Protein AF-A0A7S2JNK8-F1 (afdb_monomer)

Secondary structure (DSSP, 8-state):
--EEEEEESS---TT-SS---TT-EEEEETTS---TTEEEEEETTT--EEEEE-SSSEEE-S-EEEESS-B---STTBPPB-TT-EEEES-SS-SSTTEEEEEETTEEEEEEGGGEEEGGG--------------------------

Organism: NCBI:txid156173

Nearest PDB structures (foldseek):
  2kro-assembly1_A  TM=8.954E-01  e=3.667E-03  Mus musculus
  2ydl-assembly1_A  TM=8.384E-01  e=6.616E-03  Homo sapiens
  2da9-assembly1_A  TM=7.963E-01  e=3.667E-03  Mus musculus
  2dlp-assembly1_A  TM=6.689E-01  e=2.519E-03  Homo sapiens
  1x43-assembly1_A  TM=8.019E-01  e=4.326E-02  Mus musculus

pLDDT: mean 78.98, std 17.14, range [37.12, 96.0]

Sequence (147 aa):
MSHVRARALADSDEDCDIEFFRGDVLIAHLEAEVPEGCLYVENQLTGEQGLVPMSGLLGIESTQSTMLSRFEGEGEGELSAEEGAVVTRLNTESEVEGWVLGALGDSIGYLPETYLTPVDEALPDKSPPVMRPRIVLSDFQSQSDTE

InterPro domains:
  IPR001452 SH3 domain [SM00326] (63-120)
  IPR036028 SH3-like domain superfamily [SSF50044] (66-130)

Mean predicted aligned error: 10.78 Å

Solvent-accessible surface area (backbone atoms only — not comparable to full-atom values): 8732 Å² total; per-residue (Å²): 136,61,66,33,50,26,30,27,67,37,59,55,54,92,80,32,67,42,88,50,46,57,69,39,50,31,41,32,42,73,82,58,94,64,63,90,38,46,41,42,31,30,33,73,87,81,68,49,65,28,46,36,54,41,83,63,39,54,44,67,71,55,60,51,26,28,25,73,45,65,43,80,46,86,55,92,60,36,35,65,45,51,55,69,38,71,29,38,38,60,45,93,74,46,95,50,88,66,36,28,43,30,34,51,81,50,45,66,18,39,36,57,44,79,34,49,40,53,64,93,66,83,72,88,88,75,84,67,80,88,76,75,83,80,78,77,78,70,84,77,80,86,80,80,80,89,134

Structure (mmCIF, N/CA/C/O backbone):
data_AF-A0A7S2JNK8-F1
#
_entry.id   AF-A0A7S2JNK8-F1
#
loop_
_atom_site.group_PDB
_atom_site.id
_atom_site.type_symbol
_atom_site.label_atom_id
_atom_site.label_alt_id
_atom_site.label_comp_id
_atom_site.label_asym_id
_atom_site.label_entity_id
_atom_site.label_seq_id
_atom_site.pdbx_PDB_ins_code
_atom_site.Cartn_x
_atom_site.Cartn_y
_atom_site.Cartn_z
_atom_site.occupancy
_atom_site.B_iso_or_equiv
_atom_site.auth_seq_id
_atom_site.auth_comp_id
_atom_site.auth_asym_id
_atom_site.auth_atom_id
_atom_site.pdbx_PDB_model_num
ATOM 1 N N . MET A 1 1 ? 1.275 15.509 4.728 1.00 58.28 1 MET A N 1
ATOM 2 C CA . MET A 1 1 ? 1.199 14.163 5.294 1.00 58.28 1 MET A CA 1
ATOM 3 C C . MET A 1 1 ? 0.628 13.238 4.240 1.00 58.28 1 MET A C 1
ATOM 5 O O . MET A 1 1 ? -0.518 13.445 3.832 1.00 58.28 1 MET A O 1
ATOM 9 N N . SER A 1 2 ? 1.452 12.331 3.729 1.00 76.31 2 SER A N 1
ATOM 10 C CA . SER A 1 2 ? 1.093 11.385 2.676 1.00 76.31 2 SER A CA 1
ATOM 11 C C . SER A 1 2 ? 0.335 10.214 3.291 1.00 76.31 2 SER A C 1
ATOM 13 O O . SER A 1 2 ? 0.833 9.533 4.188 1.00 76.31 2 SER A O 1
ATOM 15 N N . HIS A 1 3 ? -0.899 10.008 2.837 1.00 86.00 3 HIS A N 1
ATOM 16 C CA . HIS A 1 3 ? -1.756 8.936 3.325 1.00 86.00 3 HIS A CA 1
ATOM 17 C C . HIS A 1 3 ? -2.329 8.162 2.156 1.00 86.00 3 HIS A C 1
ATOM 19 O O . HIS A 1 3 ? -2.686 8.753 1.134 1.00 86.00 3 HIS A O 1
ATOM 25 N N . VAL A 1 4 ? -2.506 6.860 2.350 1.00 88.44 4 VAL A N 1
ATOM 26 C CA . VAL A 1 4 ? -3.235 6.019 1.408 1.00 88.44 4 VAL A CA 1
ATOM 27 C C . VAL A 1 4 ? -4.394 5.342 2.113 1.00 88.44 4 VAL A C 1
ATOM 29 O O . VAL A 1 4 ? -4.304 4.913 3.263 1.00 88.44 4 VAL A O 1
ATOM 32 N N . ARG A 1 5 ? -5.525 5.278 1.421 1.00 92.44 5 ARG A N 1
ATOM 33 C CA . ARG A 1 5 ? -6.698 4.583 1.928 1.00 92.44 5 ARG A CA 1
ATOM 34 C C . ARG A 1 5 ? -6.527 3.088 1.695 1.00 92.44 5 ARG A C 1
ATOM 36 O O . ARG A 1 5 ? -6.147 2.663 0.609 1.00 92.44 5 ARG A O 1
ATOM 43 N N . ALA A 1 6 ? -6.842 2.298 2.705 1.00 92.06 6 ALA A N 1
ATOM 44 C CA . ALA A 1 6 ? -6.830 0.851 2.659 1.00 92.06 6 ALA A CA 1
ATOM 45 C C . ALA A 1 6 ? -8.177 0.303 3.122 1.00 92.06 6 ALA A C 1
ATOM 47 O O . ALA A 1 6 ? -8.931 0.953 3.853 1.00 92.06 6 ALA A O 1
ATOM 48 N N . ARG A 1 7 ? -8.479 -0.916 2.692 1.00 94.19 7 ARG A N 1
ATOM 49 C CA . ARG A 1 7 ? -9.645 -1.665 3.137 1.00 94.19 7 ARG A CA 1
ATOM 50 C C . ARG A 1 7 ? -9.205 -2.956 3.798 1.00 94.19 7 ARG A C 1
ATOM 52 O O . ARG A 1 7 ? -8.434 -3.706 3.209 1.00 94.19 7 ARG A O 1
ATOM 59 N N . ALA A 1 8 ? -9.744 -3.240 4.974 1.00 93.75 8 ALA A N 1
ATOM 60 C CA . ALA A 1 8 ? -9.540 -4.514 5.639 1.00 93.75 8 ALA A CA 1
ATOM 61 C C . ALA A 1 8 ? -10.123 -5.652 4.781 1.00 93.75 8 ALA A C 1
ATOM 63 O O . ALA A 1 8 ? -11.318 -5.680 4.470 1.00 93.75 8 ALA A O 1
ATOM 64 N N . LEU A 1 9 ? -9.277 -6.583 4.349 1.00 92.50 9 LEU A N 1
ATOM 65 C CA . LEU A 1 9 ? -9.662 -7.775 3.588 1.00 92.50 9 LEU A CA 1
ATOM 66 C C . LEU A 1 9 ? -10.044 -8.941 4.505 1.00 92.50 9 LEU A C 1
ATOM 68 O O . LEU A 1 9 ? -10.794 -9.826 4.075 1.00 92.50 9 LEU A O 1
ATOM 72 N N . ALA A 1 10 ? -9.583 -8.892 5.753 1.00 92.88 10 ALA A N 1
ATOM 73 C CA . ALA A 1 10 ? -9.872 -9.803 6.850 1.00 92.88 10 ALA A CA 1
ATOM 74 C C . ALA A 1 10 ? -10.036 -9.013 8.163 1.00 92.88 10 ALA A C 1
ATOM 76 O O . ALA A 1 10 ? -9.845 -7.797 8.176 1.00 92.88 10 ALA A O 1
ATOM 77 N N . ASP A 1 11 ? -10.443 -9.703 9.223 1.00 94.25 11 ASP A N 1
ATOM 78 C CA . ASP A 1 11 ? -10.502 -9.143 10.576 1.00 94.25 11 ASP A CA 1
ATOM 79 C C . ASP A 1 11 ? -9.078 -9.047 11.158 1.00 94.25 11 ASP A C 1
ATOM 81 O O . ASP A 1 11 ? -8.198 -9.799 10.726 1.00 94.25 11 ASP A O 1
ATOM 85 N N . SER A 1 12 ? -8.855 -8.136 12.109 1.00 91.88 12 SER A N 1
ATOM 86 C CA . SER A 1 12 ? -7.595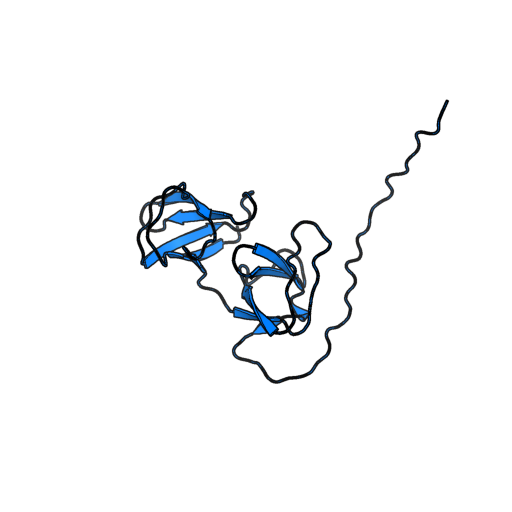 -8.034 12.853 1.00 91.88 12 SER A CA 1
ATOM 87 C C . SER A 1 12 ? -7.284 -9.328 13.607 1.00 91.88 12 SER A C 1
ATOM 89 O O . SER A 1 12 ? -8.182 -10.040 14.069 1.00 91.88 12 SER A O 1
ATOM 91 N N . ASP A 1 13 ? -5.996 -9.631 13.733 1.00 91.69 13 ASP A N 1
ATOM 92 C CA . ASP A 1 13 ? -5.477 -10.774 14.480 1.00 91.69 13 ASP A CA 1
ATOM 93 C C . ASP A 1 13 ? -4.517 -10.324 15.592 1.00 91.69 13 ASP A C 1
ATOM 95 O O . ASP A 1 13 ? -4.376 -9.136 15.882 1.00 91.69 13 ASP A O 1
ATOM 99 N N . GLU A 1 14 ? -3.887 -11.288 16.264 1.00 90.75 14 GLU A N 1
ATOM 100 C CA . GLU A 1 14 ? -2.984 -11.035 17.391 1.00 90.75 14 GLU A CA 1
ATOM 101 C C . GLU A 1 14 ? -1.691 -10.293 17.016 1.00 90.75 14 GLU A C 1
ATOM 103 O O . GLU A 1 14 ? -1.027 -9.771 17.912 1.00 90.75 14 GLU A O 1
ATOM 108 N N . ASP A 1 15 ? -1.356 -10.214 15.724 1.00 89.50 15 ASP A N 1
ATOM 109 C CA . ASP A 1 15 ? -0.194 -9.481 15.218 1.00 89.50 15 ASP A CA 1
ATOM 110 C C . ASP A 1 15 ? -0.527 -8.003 14.914 1.00 89.50 15 ASP A C 1
ATOM 112 O O . ASP A 1 15 ? 0.351 -7.229 14.522 1.00 89.50 15 ASP A O 1
ATOM 116 N N . CYS A 1 16 ? -1.789 -7.594 15.093 1.00 91.50 16 CYS A N 1
ATOM 117 C CA . CYS A 1 16 ? -2.264 -6.227 14.889 1.00 91.50 16 CYS A CA 1
ATOM 118 C C . CYS A 1 16 ? -2.344 -5.452 16.218 1.00 91.50 16 CYS A C 1
ATOM 120 O O . CYS A 1 16 ? -2.951 -5.909 17.184 1.00 91.50 16 CYS A O 1
ATOM 122 N N . ASP A 1 17 ? -1.842 -4.213 16.244 1.00 93.88 17 ASP A N 1
ATOM 123 C CA . ASP A 1 17 ? -1.983 -3.314 17.409 1.00 93.88 17 ASP A CA 1
ATOM 124 C C . ASP A 1 17 ? -3.358 -2.618 17.473 1.00 93.88 17 ASP A C 1
ATOM 126 O O . ASP A 1 17 ? -3.640 -1.846 18.392 1.00 93.88 17 ASP A O 1
ATOM 130 N N . ILE A 1 18 ? -4.202 -2.837 16.466 1.00 94.38 18 ILE A N 1
ATOM 131 C CA . ILE A 1 18 ? -5.483 -2.161 16.275 1.00 94.38 18 ILE A CA 1
ATOM 132 C C . ILE A 1 18 ? -6.564 -3.160 15.868 1.00 94.38 18 ILE A C 1
ATOM 134 O O . ILE A 1 18 ? -6.338 -4.034 15.033 1.00 94.38 18 ILE A O 1
ATOM 138 N N . GLU A 1 19 ? -7.762 -2.976 16.424 1.00 94.50 19 GLU A N 1
ATOM 139 C CA . GLU A 1 19 ? -8.949 -3.752 16.076 1.00 94.50 19 GLU A CA 1
ATOM 140 C C . GLU A 1 19 ? -9.637 -3.193 14.820 1.00 94.50 19 GLU A C 1
ATOM 142 O O . GLU A 1 19 ? -9.957 -2.001 14.715 1.00 94.50 19 GLU A O 1
ATOM 147 N N . PHE A 1 20 ? -9.906 -4.071 13.859 1.00 94.88 20 PHE A N 1
ATOM 148 C CA . PHE A 1 20 ? -10.703 -3.767 12.673 1.00 94.88 20 PHE A CA 1
ATOM 149 C C . PHE A 1 20 ? -11.380 -5.029 12.147 1.00 94.88 20 PHE A C 1
ATOM 151 O O . PHE A 1 20 ? -10.899 -6.146 12.319 1.00 94.88 20 PHE A O 1
ATOM 158 N N . PHE A 1 21 ? -12.498 -4.854 11.455 1.00 95.44 21 PHE A N 1
ATOM 159 C CA . PHE A 1 21 ? -13.220 -5.952 10.827 1.00 95.44 21 PHE A CA 1
ATOM 160 C C . PHE A 1 21 ? -13.095 -5.885 9.315 1.00 95.44 21 PHE A C 1
ATOM 162 O O . PHE A 1 21 ? -12.938 -4.821 8.713 1.00 95.44 21 PHE A O 1
ATOM 169 N N . ARG A 1 22 ? -13.236 -7.035 8.666 1.00 95.44 22 ARG A N 1
ATOM 170 C CA . ARG A 1 22 ? -13.274 -7.138 7.215 1.00 95.44 22 ARG A CA 1
ATOM 171 C C . ARG A 1 22 ? -14.272 -6.144 6.623 1.00 95.44 22 ARG A C 1
ATOM 173 O O . ARG A 1 22 ? -15.475 -6.200 6.873 1.00 95.44 22 ARG A O 1
ATOM 180 N N . GLY A 1 23 ? -13.771 -5.306 5.725 1.00 94.00 23 GLY A N 1
ATOM 181 C CA . GLY A 1 23 ? -14.523 -4.260 5.046 1.00 94.00 23 GLY A CA 1
ATOM 182 C C . GLY A 1 23 ? -14.358 -2.872 5.657 1.00 94.00 23 GLY A C 1
ATOM 183 O O . GLY A 1 23 ? -14.733 -1.909 4.977 1.00 94.00 23 GLY A O 1
ATOM 184 N N . ASP A 1 24 ? -13.770 -2.766 6.852 1.00 96.00 24 ASP A N 1
ATOM 185 C CA . ASP A 1 24 ? -13.419 -1.494 7.475 1.00 96.00 24 ASP A CA 1
ATOM 186 C C . ASP A 1 24 ? -12.425 -0.715 6.617 1.00 96.00 24 ASP A C 1
ATOM 188 O O . ASP A 1 24 ? -11.661 -1.261 5.814 1.00 96.00 24 ASP A O 1
ATOM 192 N N . VAL A 1 25 ? -12.480 0.603 6.773 1.00 95.44 25 VAL A N 1
ATOM 193 C CA . VAL A 1 25 ? -11.640 1.542 6.041 1.00 95.44 25 VAL A CA 1
ATOM 194 C C . VAL A 1 25 ? -10.542 2.013 6.973 1.00 95.44 25 VAL A C 1
ATOM 196 O O . VAL A 1 25 ? -10.826 2.619 8.006 1.00 95.44 25 VAL A O 1
ATOM 199 N N . LEU A 1 26 ? -9.300 1.779 6.570 1.00 95.31 26 LEU A N 1
ATOM 200 C CA . LEU A 1 26 ? -8.117 2.205 7.298 1.00 95.31 26 LEU A CA 1
ATOM 201 C C . LEU A 1 26 ? -7.380 3.282 6.499 1.00 95.31 26 LEU A C 1
ATOM 203 O O . LEU A 1 26 ? -7.377 3.270 5.265 1.00 95.31 26 LEU A O 1
ATOM 207 N N . ILE A 1 27 ? -6.763 4.228 7.192 1.00 94.06 27 ILE A N 1
ATOM 208 C CA . ILE A 1 27 ? -5.929 5.274 6.602 1.00 94.06 27 ILE A CA 1
ATOM 209 C C . ILE A 1 27 ? -4.484 4.962 6.968 1.00 94.06 27 ILE A C 1
ATOM 211 O O . ILE A 1 27 ? -4.110 5.085 8.126 1.00 94.06 27 ILE A O 1
ATOM 215 N N . ALA A 1 28 ? -3.681 4.529 5.999 1.00 90.88 28 ALA A N 1
ATOM 216 C CA . ALA A 1 28 ? -2.269 4.241 6.214 1.00 90.88 28 ALA A CA 1
ATOM 217 C C . ALA A 1 28 ? -1.436 5.523 6.101 1.00 90.88 28 ALA A C 1
ATOM 219 O O . ALA A 1 28 ? -1.556 6.267 5.123 1.00 90.88 28 ALA A O 1
ATOM 220 N N . HIS A 1 29 ? -0.587 5.765 7.097 1.00 90.06 29 HIS A N 1
ATOM 221 C CA . HIS A 1 29 ? 0.315 6.910 7.185 1.00 90.06 29 HIS A CA 1
ATOM 222 C C . HIS A 1 29 ? 1.691 6.504 6.648 1.00 90.06 29 HIS A C 1
ATOM 224 O O . HIS A 1 29 ? 2.423 5.769 7.305 1.00 90.06 29 HIS A O 1
ATOM 230 N N . LEU A 1 30 ? 2.047 6.966 5.446 1.00 83.19 30 LEU A N 1
ATOM 231 C CA . LEU A 1 30 ? 3.242 6.484 4.735 1.00 83.19 30 LEU A CA 1
ATOM 232 C C . LEU A 1 30 ? 4.558 7.084 5.249 1.00 83.19 30 LEU A C 1
ATOM 234 O O . LEU A 1 30 ? 5.623 6.550 4.969 1.00 83.19 30 LEU A O 1
ATOM 238 N N . GLU A 1 31 ? 4.485 8.181 6.001 1.00 80.81 31 GLU A N 1
ATOM 239 C CA . GLU A 1 31 ? 5.648 8.853 6.604 1.00 80.81 31 GLU A CA 1
ATOM 240 C C . GLU A 1 31 ? 5.962 8.338 8.021 1.00 80.81 31 GLU A C 1
ATOM 242 O O . GLU A 1 31 ? 6.861 8.856 8.681 1.00 80.81 31 GLU A O 1
ATOM 247 N N . ALA A 1 32 ? 5.198 7.368 8.533 1.00 83.31 32 ALA A N 1
ATOM 248 C CA . ALA A 1 32 ? 5.435 6.815 9.859 1.00 83.31 32 ALA A CA 1
ATOM 249 C C . ALA A 1 32 ? 6.667 5.895 9.853 1.00 83.31 32 ALA A C 1
ATOM 251 O O . ALA A 1 32 ? 6.793 5.015 9.004 1.00 83.31 32 ALA A O 1
ATOM 252 N N . GLU A 1 33 ? 7.554 6.063 10.835 1.00 80.94 33 GLU A N 1
ATOM 253 C CA . GLU A 1 33 ? 8.664 5.135 11.067 1.00 80.94 33 GLU A CA 1
ATOM 254 C C . GLU A 1 33 ? 8.113 3.825 11.643 1.00 80.94 33 GLU A C 1
ATOM 256 O O . GLU A 1 33 ? 7.683 3.767 12.798 1.00 80.94 33 GLU A O 1
ATOM 261 N N . VAL A 1 34 ? 8.103 2.775 10.824 1.00 85.06 34 VAL A N 1
ATOM 262 C CA . VAL A 1 34 ? 7.533 1.465 11.161 1.00 85.06 34 VAL A CA 1
ATOM 263 C C . VAL A 1 34 ? 8.518 0.334 10.858 1.00 85.06 34 VAL A C 1
ATOM 265 O O . VAL A 1 34 ? 9.414 0.510 10.030 1.00 85.06 34 VAL A O 1
ATOM 268 N N . PRO A 1 35 ? 8.377 -0.835 11.508 1.00 84.81 35 PRO A N 1
ATOM 269 C CA . PRO A 1 35 ? 9.120 -2.030 11.123 1.00 84.81 35 PRO A CA 1
ATOM 270 C C . PRO A 1 35 ? 8.867 -2.415 9.659 1.00 84.81 35 PRO A C 1
ATOM 272 O O . PRO A 1 35 ? 7.784 -2.173 9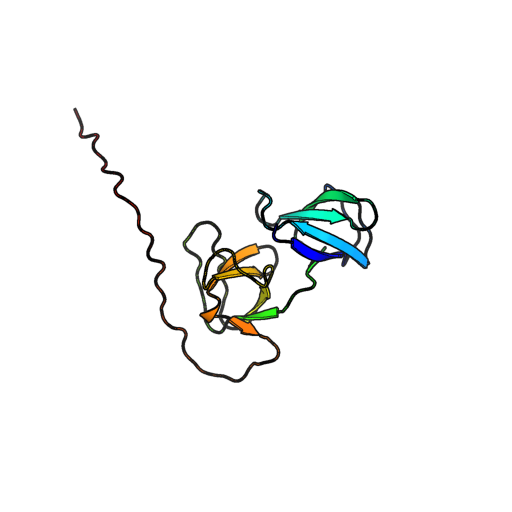.121 1.00 84.81 35 PRO A O 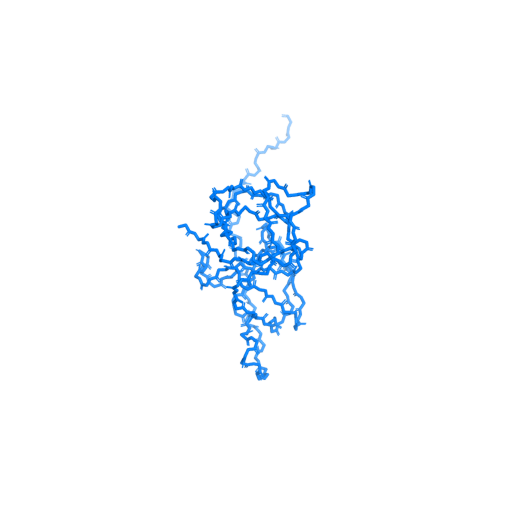1
ATOM 275 N N . GLU A 1 36 ? 9.851 -3.058 9.028 1.00 78.94 36 GLU A N 1
ATOM 276 C CA . GLU A 1 36 ? 9.694 -3.611 7.680 1.00 78.94 36 GLU A CA 1
ATOM 277 C C . GLU A 1 36 ? 8.501 -4.579 7.635 1.00 78.94 36 GLU A C 1
ATOM 279 O O . GLU A 1 36 ? 8.343 -5.428 8.512 1.00 78.94 36 GLU A O 1
ATOM 284 N N . GLY A 1 37 ? 7.650 -4.432 6.618 1.00 80.81 37 GLY A N 1
ATOM 285 C CA . GLY A 1 37 ? 6.451 -5.254 6.456 1.00 80.81 37 GLY A CA 1
ATOM 286 C C . GLY A 1 37 ? 5.223 -4.788 7.241 1.00 80.81 37 GLY A C 1
ATOM 287 O O . GLY A 1 37 ? 4.167 -5.412 7.131 1.00 80.81 37 GLY A O 1
ATOM 288 N N . CYS A 1 38 ? 5.317 -3.682 7.984 1.00 87.31 38 CYS A N 1
ATOM 289 C CA . CYS A 1 38 ? 4.193 -3.093 8.708 1.00 87.31 38 CYS A CA 1
ATOM 290 C C . CYS A 1 38 ? 3.724 -1.779 8.074 1.00 87.31 38 CYS A C 1
ATOM 292 O O . CYS A 1 38 ? 4.479 -1.068 7.414 1.00 87.31 38 CYS A O 1
ATOM 294 N N . LEU A 1 39 ? 2.466 -1.430 8.328 1.00 88.94 39 LEU A N 1
ATOM 295 C CA . LEU A 1 39 ? 1.898 -0.113 8.066 1.00 88.94 39 LEU A CA 1
ATOM 296 C C . LEU A 1 39 ? 1.348 0.464 9.366 1.00 88.94 39 LEU A C 1
ATOM 298 O O . LEU A 1 39 ? 0.683 -0.236 10.126 1.00 88.94 39 LEU A O 1
ATOM 302 N N . TYR A 1 40 ? 1.586 1.752 9.600 1.00 92.88 40 TYR A N 1
ATOM 303 C CA . TYR A 1 40 ? 0.871 2.485 10.638 1.00 92.88 40 TYR A CA 1
ATOM 304 C C . TYR A 1 40 ? -0.451 2.977 10.066 1.00 92.88 40 TYR A C 1
ATOM 306 O O . TYR A 1 40 ? -0.462 3.697 9.062 1.00 92.88 40 TYR A O 1
ATOM 314 N N . VAL A 1 41 ? -1.563 2.577 10.676 1.00 94.12 41 VAL A N 1
ATOM 315 C CA . VAL A 1 41 ? -2.901 2.869 10.161 1.00 94.12 41 VAL A CA 1
ATOM 316 C C . VAL A 1 41 ? -3.806 3.468 11.226 1.00 94.12 41 VAL A C 1
ATOM 318 O O . VAL A 1 41 ? -3.667 3.173 12.410 1.00 94.12 41 VAL A O 1
ATOM 321 N N . GLU A 1 42 ? -4.772 4.265 10.780 1.00 95.38 42 GLU A N 1
ATOM 322 C CA . GLU A 1 42 ? -5.896 4.747 11.577 1.00 95.38 42 GLU A CA 1
ATOM 323 C C . GLU A 1 42 ? -7.200 4.108 11.088 1.00 95.38 42 GLU A C 1
ATOM 325 O O . GLU A 1 42 ? -7.520 4.170 9.896 1.00 95.38 42 GLU A O 1
ATOM 330 N N . ASN A 1 43 ? -7.987 3.521 11.988 1.00 95.44 43 ASN A N 1
ATOM 331 C CA . ASN A 1 43 ? -9.326 3.051 11.653 1.00 95.44 43 ASN A CA 1
ATOM 332 C C . ASN A 1 43 ? -10.265 4.253 11.506 1.00 95.44 43 ASN A C 1
ATOM 334 O O . ASN A 1 43 ? -10.549 4.957 12.469 1.00 95.44 43 ASN A O 1
ATOM 338 N N . GLN A 1 44 ? -10.799 4.472 10.302 1.00 94.69 44 GLN A N 1
ATOM 339 C CA . GLN A 1 44 ? -11.650 5.629 10.012 1.00 94.69 44 GLN A CA 1
ATOM 340 C C . GLN A 1 44 ? -12.949 5.649 10.840 1.00 94.69 44 GLN A C 1
ATOM 342 O O . GLN A 1 44 ? -13.537 6.714 11.032 1.00 94.69 44 GLN A O 1
ATOM 347 N N . LEU A 1 45 ? -13.429 4.487 11.294 1.00 93.06 45 LEU A N 1
ATOM 348 C CA . LEU A 1 45 ? -14.657 4.376 12.076 1.00 93.06 45 LEU A CA 1
ATOM 349 C C . LEU A 1 45 ? -14.422 4.667 13.563 1.00 93.06 45 LEU A C 1
ATOM 351 O O . LEU A 1 45 ? -15.217 5.388 14.167 1.00 93.06 45 LEU A O 1
ATOM 355 N N . THR A 1 46 ? -13.374 4.086 14.152 1.00 94.25 46 THR A N 1
ATOM 356 C CA . THR A 1 46 ? -13.106 4.185 15.599 1.00 94.25 46 THR A CA 1
ATOM 357 C C . THR A 1 46 ? -12.146 5.321 15.954 1.00 94.25 46 THR A C 1
ATOM 359 O O . THR A 1 46 ? -12.200 5.835 17.070 1.00 94.25 46 THR A O 1
ATOM 362 N N . GLY A 1 47 ? -11.307 5.747 15.007 1.00 93.94 47 GLY A N 1
ATOM 363 C CA . GLY A 1 47 ? -10.204 6.687 15.212 1.00 93.94 47 GLY A CA 1
ATOM 364 C C . GLY A 1 47 ? -9.001 6.074 15.933 1.00 93.94 47 GLY A C 1
ATOM 365 O O . GLY A 1 47 ? -8.091 6.802 16.325 1.00 93.94 47 GLY A O 1
ATOM 366 N N . GLU A 1 48 ? -9.000 4.760 16.165 1.00 94.50 48 GLU A N 1
ATOM 367 C CA . GLU A 1 48 ? -7.865 4.064 16.772 1.00 94.50 48 GLU A CA 1
ATOM 368 C C . GLU A 1 48 ? -6.700 3.990 15.788 1.00 94.50 48 GLU A C 1
ATOM 370 O O . GLU A 1 48 ? -6.908 3.966 14.576 1.00 94.50 48 GLU A O 1
ATOM 375 N N . GLN A 1 49 ? -5.475 3.967 16.312 1.00 95.25 49 GLN A N 1
ATOM 376 C CA . GLN A 1 49 ? -4.252 3.952 15.517 1.00 95.25 49 GLN A CA 1
ATOM 377 C C . GLN A 1 49 ? -3.325 2.837 15.997 1.00 95.25 49 GLN A C 1
ATOM 379 O O . GLN A 1 49 ? -3.173 2.646 17.204 1.00 95.25 49 GLN A O 1
ATOM 384 N N . GLY A 1 50 ? -2.679 2.139 15.066 1.00 94.31 50 GLY A N 1
ATOM 385 C CA . GLY A 1 50 ? -1.778 1.036 15.392 1.00 94.31 50 GLY A CA 1
ATOM 386 C C . GLY A 1 50 ? -1.008 0.510 14.187 1.00 94.31 50 GLY A C 1
ATOM 387 O O . GLY A 1 50 ? -1.240 0.921 13.048 1.00 94.31 50 GLY A O 1
ATOM 388 N N . LEU A 1 51 ? -0.064 -0.391 14.453 1.00 93.31 51 LEU A N 1
ATOM 389 C CA . LEU A 1 51 ? 0.642 -1.139 13.424 1.00 93.31 51 LEU A CA 1
ATOM 390 C C . LEU A 1 51 ? -0.205 -2.316 12.944 1.00 93.31 51 LEU A C 1
ATOM 392 O O . LEU A 1 51 ? -0.827 -3.025 13.736 1.00 93.31 51 LEU A O 1
ATOM 396 N N . VAL A 1 52 ? -0.194 -2.523 11.632 1.00 92.81 52 VAL A N 1
ATOM 397 C CA . VAL A 1 52 ? -0.820 -3.669 10.975 1.00 92.81 52 VAL A CA 1
ATOM 398 C C . VAL A 1 52 ? 0.182 -4.278 9.998 1.00 92.81 52 VAL A C 1
ATOM 400 O O . VAL A 1 52 ? 0.737 -3.543 9.172 1.00 92.81 52 VAL A O 1
ATOM 403 N N . PRO A 1 53 ? 0.433 -5.596 10.057 1.00 89.25 53 PRO A N 1
ATOM 404 C CA . PRO A 1 53 ? 1.282 -6.264 9.083 1.00 89.25 53 PRO A CA 1
ATOM 405 C C . PRO A 1 53 ? 0.620 -6.272 7.699 1.00 89.25 53 PRO A C 1
ATOM 407 O O . PRO A 1 53 ? -0.595 -6.411 7.552 1.00 89.25 53 PRO A O 1
ATOM 410 N N . MET A 1 54 ? 1.428 -6.169 6.648 1.00 79.62 54 MET A N 1
ATOM 411 C CA . MET A 1 54 ? 0.961 -6.187 5.256 1.00 79.62 54 MET A CA 1
ATOM 412 C C . MET A 1 54 ? 0.579 -7.571 4.719 1.00 79.62 54 MET A C 1
ATOM 414 O O . MET A 1 54 ? 0.359 -7.692 3.517 1.00 79.62 54 MET A O 1
ATOM 418 N N . SER A 1 55 ? 0.424 -8.569 5.593 1.00 77.69 55 SER A N 1
ATOM 419 C CA . SER A 1 55 ? 0.249 -10.013 5.341 1.00 77.69 55 SER A CA 1
ATOM 420 C C . SER A 1 55 ? -1.017 -10.424 4.559 1.00 77.69 55 SER A C 1
ATOM 422 O O . SER A 1 55 ? -1.545 -11.526 4.709 1.00 77.69 55 SER A O 1
ATOM 424 N N . GLY A 1 56 ? -1.551 -9.547 3.711 1.00 77.56 56 GLY A N 1
ATOM 425 C CA . GLY A 1 56 ? -2.800 -9.707 2.977 1.00 77.56 56 GLY A CA 1
ATOM 426 C C . GLY A 1 56 ? -4.029 -9.240 3.755 1.00 77.56 56 GLY A C 1
ATOM 427 O O . GLY A 1 56 ? -5.140 -9.329 3.232 1.00 77.56 56 GLY A O 1
ATOM 428 N N . LEU A 1 57 ? -3.854 -8.712 4.972 1.00 83.75 57 LEU A N 1
ATOM 429 C CA . LEU A 1 57 ? -4.946 -8.147 5.771 1.00 83.75 57 LEU A CA 1
ATOM 430 C C . LEU A 1 57 ? -5.509 -6.867 5.150 1.00 83.75 57 LEU A C 1
ATOM 432 O O . LEU A 1 57 ? -6.691 -6.572 5.320 1.00 83.75 57 LEU A O 1
ATOM 436 N N . LEU A 1 58 ? -4.688 -6.124 4.404 1.00 87.50 58 LEU A N 1
ATOM 437 C CA . LEU A 1 58 ? -5.035 -4.818 3.857 1.00 87.50 58 LEU A CA 1
ATOM 438 C C . LEU A 1 58 ? -5.048 -4.824 2.329 1.00 87.50 58 LEU A C 1
ATOM 440 O O . LEU A 1 58 ? -4.089 -5.206 1.667 1.00 87.50 58 LEU A O 1
ATOM 444 N N . GLY A 1 59 ? -6.145 -4.334 1.763 1.00 87.75 59 GLY A N 1
ATOM 445 C CA . GLY A 1 59 ? -6.290 -4.023 0.352 1.00 87.75 59 GLY A CA 1
ATOM 446 C C . GLY A 1 59 ? -6.100 -2.532 0.165 1.00 87.75 59 GLY A C 1
ATOM 447 O O . GLY A 1 59 ? -7.033 -1.761 0.394 1.00 87.75 59 GLY A O 1
ATOM 448 N N . ILE A 1 60 ? -4.895 -2.121 -0.222 1.00 88.06 60 ILE A N 1
ATOM 449 C CA . ILE A 1 60 ? -4.600 -0.713 -0.488 1.00 88.06 60 ILE A CA 1
ATOM 450 C C . ILE A 1 60 ? -5.427 -0.254 -1.696 1.00 88.06 60 ILE A C 1
ATOM 452 O O . ILE A 1 60 ? -5.325 -0.817 -2.786 1.00 88.06 60 ILE A O 1
ATOM 456 N N . GLU A 1 61 ? -6.263 0.767 -1.505 1.00 86.50 61 GLU A N 1
ATOM 457 C CA . GLU A 1 61 ? -7.116 1.337 -2.549 1.00 86.50 61 GLU A CA 1
ATOM 458 C C . GLU A 1 61 ? -6.285 2.308 -3.406 1.00 86.50 61 GLU A C 1
ATOM 460 O O . GLU A 1 61 ? -6.450 3.525 -3.335 1.00 86.50 61 GLU A O 1
ATOM 465 N N . SER A 1 62 ? -5.363 1.762 -4.204 1.00 84.50 62 SER A N 1
ATOM 466 C CA . SER A 1 62 ? -4.500 2.534 -5.102 1.00 84.50 62 SER A CA 1
ATOM 467 C C . SER A 1 62 ? -4.289 1.853 -6.456 1.00 84.50 62 SER A C 1
ATOM 469 O O . SER A 1 62 ? -4.719 0.722 -6.691 1.00 84.50 62 SER A O 1
ATOM 471 N N . THR A 1 63 ? -3.645 2.565 -7.377 1.00 85.69 63 THR A N 1
ATOM 472 C CA . THR A 1 63 ? -3.384 2.102 -8.737 1.00 85.69 63 THR A CA 1
ATOM 473 C C . THR A 1 63 ? -2.299 1.029 -8.745 1.00 85.69 63 THR A C 1
ATOM 475 O O . THR A 1 63 ? -1.259 1.157 -8.092 1.00 85.69 63 THR A O 1
ATOM 478 N N . GLN A 1 64 ? -2.523 -0.016 -9.537 1.00 88.31 64 GLN A N 1
ATOM 479 C CA . GLN A 1 64 ? -1.522 -1.041 -9.800 1.00 88.31 64 GLN A CA 1
ATOM 480 C C . GLN A 1 64 ? -0.687 -0.681 -11.027 1.00 88.31 64 GLN A C 1
ATOM 482 O O . GLN A 1 64 ? -1.188 -0.153 -12.026 1.00 88.31 64 GLN A O 1
ATOM 487 N N . SER A 1 65 ? 0.595 -1.017 -10.963 1.00 89.06 65 SER A N 1
ATOM 488 C CA . SER A 1 65 ? 1.524 -0.862 -12.073 1.00 89.06 65 SER A CA 1
ATOM 489 C C . SER A 1 65 ? 2.308 -2.145 -12.291 1.00 89.06 65 SER A C 1
ATOM 491 O O . SER A 1 65 ? 2.581 -2.884 -11.352 1.00 89.06 65 SER A O 1
ATOM 493 N N . THR A 1 66 ? 2.656 -2.418 -13.542 1.00 90.50 66 THR A N 1
ATOM 494 C CA . THR A 1 66 ? 3.517 -3.540 -13.913 1.00 90.50 66 THR A CA 1
ATOM 495 C C . THR A 1 66 ? 4.940 -3.042 -14.112 1.00 90.50 66 THR A C 1
ATOM 497 O O . THR A 1 66 ? 5.150 -1.999 -14.737 1.00 90.50 66 THR A O 1
ATOM 500 N N . MET A 1 67 ? 5.914 -3.797 -13.613 1.00 89.25 67 MET A N 1
ATOM 501 C CA . MET A 1 67 ? 7.329 -3.570 -13.877 1.00 89.25 67 MET A CA 1
ATOM 502 C C . MET A 1 67 ? 7.640 -3.840 -15.351 1.00 89.25 67 MET A C 1
ATOM 504 O O . MET A 1 67 ? 7.482 -4.956 -15.841 1.00 89.25 67 MET A O 1
ATOM 508 N N . LEU A 1 68 ? 8.124 -2.824 -16.055 1.00 88.50 68 LEU A N 1
ATOM 509 C CA . LEU A 1 68 ? 8.598 -2.903 -17.437 1.00 88.50 68 LEU A CA 1
ATOM 510 C C . LEU A 1 68 ? 9.943 -3.626 -17.555 1.00 88.50 68 LEU A C 1
ATOM 512 O O . LEU A 1 68 ? 10.310 -4.080 -18.634 1.00 88.50 68 LEU A O 1
ATOM 516 N N . SER A 1 69 ? 10.718 -3.682 -16.473 1.00 84.25 69 S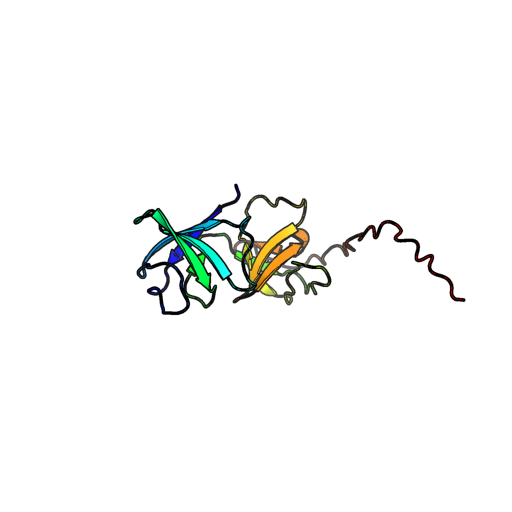ER A N 1
ATOM 517 C CA . SER A 1 69 ? 12.026 -4.335 -16.420 1.00 84.25 69 SER A CA 1
ATOM 518 C C . SER A 1 69 ? 12.417 -4.631 -14.983 1.00 84.25 69 SER A C 1
ATOM 520 O O . SER A 1 69 ? 11.956 -3.959 -14.063 1.00 84.25 69 SER A O 1
ATOM 522 N N . ARG A 1 70 ? 13.304 -5.610 -14.808 1.00 88.62 70 ARG A N 1
ATOM 523 C CA . ARG A 1 70 ? 13.864 -5.973 -13.507 1.00 88.62 70 ARG A CA 1
ATOM 524 C C . ARG A 1 70 ? 14.600 -4.792 -12.874 1.00 88.62 70 ARG A C 1
ATOM 526 O O . ARG A 1 70 ? 15.405 -4.132 -13.535 1.00 88.62 70 ARG A O 1
ATOM 533 N N . PHE A 1 71 ? 14.348 -4.575 -11.591 1.00 87.81 71 PHE A N 1
ATOM 534 C CA . PHE A 1 71 ? 15.046 -3.613 -10.754 1.00 87.81 71 PHE A CA 1
ATOM 535 C C . PHE A 1 71 ? 15.500 -4.318 -9.472 1.00 87.81 71 PHE A C 1
ATOM 537 O O . PHE A 1 71 ? 14.696 -4.937 -8.778 1.00 87.81 71 PHE A O 1
ATOM 544 N N . GLU A 1 72 ? 16.798 -4.259 -9.189 1.00 87.94 72 GLU A N 1
ATOM 545 C CA . GLU A 1 72 ? 17.383 -4.737 -7.937 1.00 87.94 72 GLU A CA 1
ATOM 546 C C . GLU A 1 72 ? 17.661 -3.504 -7.076 1.00 87.94 72 GLU A C 1
ATOM 548 O O . GLU A 1 72 ? 18.467 -2.660 -7.463 1.00 87.94 72 GLU A O 1
ATOM 553 N N . GLY A 1 73 ? 16.953 -3.385 -5.954 1.00 82.00 73 GLY A N 1
ATOM 554 C CA . GLY A 1 73 ? 17.196 -2.339 -4.968 1.00 82.00 73 GLY A CA 1
ATOM 555 C C . GLY A 1 73 ? 18.505 -2.617 -4.236 1.00 82.00 73 GLY A C 1
ATOM 556 O O . GLY A 1 73 ? 18.685 -3.694 -3.668 1.00 82.00 73 GLY A O 1
ATOM 557 N N . GLU A 1 74 ? 19.422 -1.659 -4.270 1.00 76.69 74 GLU A N 1
ATOM 558 C CA . GLU A 1 74 ? 20.735 -1.736 -3.617 1.00 76.69 74 GLU A CA 1
ATOM 559 C C . GLU A 1 74 ? 20.842 -0.734 -2.454 1.00 76.69 74 GLU A C 1
ATOM 561 O O . GLU A 1 74 ? 21.710 -0.868 -1.588 1.00 76.69 74 GLU A O 1
ATOM 566 N N . GLY A 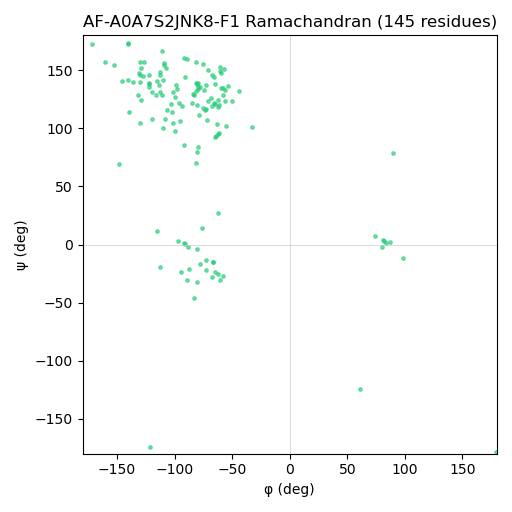1 75 ? 19.971 0.278 -2.444 1.00 71.69 75 GLY A N 1
ATOM 567 C CA . GLY A 1 75 ? 19.881 1.318 -1.426 1.00 71.69 75 GLY A CA 1
ATOM 568 C C . GLY A 1 75 ? 18.908 1.000 -0.290 1.00 71.69 75 GLY A C 1
ATOM 569 O O . GLY A 1 75 ? 17.997 0.182 -0.407 1.00 71.69 75 GLY A O 1
ATOM 570 N N . GLU A 1 76 ? 19.090 1.697 0.831 1.00 70.00 76 GLU A N 1
ATOM 571 C CA . GLU A 1 76 ? 18.172 1.628 1.968 1.00 70.00 76 GLU A CA 1
ATOM 572 C C . GLU A 1 76 ? 16.779 2.132 1.558 1.00 70.00 76 GLU A C 1
ATOM 574 O O . GLU A 1 76 ? 16.632 3.242 1.045 1.00 70.00 76 GLU A O 1
ATOM 579 N N . GLY A 1 77 ? 15.760 1.291 1.757 1.00 76.75 77 GLY A N 1
ATOM 580 C CA . GLY A 1 77 ? 14.378 1.588 1.379 1.00 76.75 77 GLY A CA 1
ATOM 581 C C . GLY A 1 77 ? 14.045 1.364 -0.100 1.00 76.75 77 GLY A C 1
ATOM 582 O O . GLY A 1 77 ? 12.922 1.662 -0.499 1.00 76.75 77 GLY A O 1
ATOM 583 N N . GLU A 1 78 ? 14.963 0.848 -0.923 1.00 84.12 78 GLU A N 1
ATOM 584 C CA . GLU A 1 78 ? 14.671 0.456 -2.308 1.00 84.12 78 GLU A CA 1
ATOM 585 C C . GLU A 1 78 ? 14.019 -0.933 -2.366 1.00 84.12 78 GLU A C 1
ATOM 587 O O . GLU A 1 78 ? 14.429 -1.864 -1.673 1.00 84.12 78 GLU A O 1
ATOM 592 N N . LEU A 1 79 ? 13.010 -1.093 -3.226 1.00 85.38 79 LEU A N 1
ATOM 593 C CA . LEU A 1 79 ? 12.301 -2.361 -3.393 1.00 85.38 79 LEU A CA 1
ATOM 594 C C . LEU A 1 79 ? 12.821 -3.104 -4.620 1.00 85.38 79 LEU A C 1
ATOM 596 O O . LEU A 1 79 ? 12.806 -2.568 -5.721 1.00 85.38 79 LEU A O 1
ATOM 600 N N . SER A 1 80 ? 13.224 -4.362 -4.457 1.00 87.69 80 SER A N 1
ATOM 601 C CA . SER A 1 80 ? 13.574 -5.214 -5.598 1.00 87.69 80 SER A CA 1
ATOM 602 C C . SER A 1 80 ? 12.322 -5.815 -6.235 1.00 87.69 80 SER A C 1
ATOM 604 O O . SER A 1 80 ? 11.474 -6.372 -5.538 1.00 87.69 80 SER A O 1
ATOM 606 N N . ALA A 1 81 ? 12.217 -5.744 -7.562 1.00 88.75 81 ALA A N 1
ATOM 607 C CA . ALA A 1 81 ? 11.091 -6.293 -8.308 1.00 88.75 81 ALA A CA 1
ATOM 608 C C . ALA A 1 81 ? 11.517 -6.835 -9.680 1.00 88.75 81 ALA A C 1
ATOM 610 O O . ALA A 1 81 ? 12.344 -6.257 -10.389 1.00 88.75 81 ALA A O 1
ATOM 611 N N . GLU A 1 82 ? 10.924 -7.961 -10.068 1.00 90.19 82 GLU A N 1
ATOM 612 C CA . GLU A 1 82 ? 11.184 -8.613 -11.352 1.00 90.19 82 GLU A CA 1
ATOM 613 C C . GLU A 1 82 ? 10.381 -7.971 -12.492 1.00 90.19 82 GLU A C 1
ATOM 615 O O . GLU A 1 82 ? 9.331 -7.364 -12.278 1.00 90.19 82 GLU A O 1
ATOM 620 N N . GLU A 1 83 ? 10.856 -8.131 -13.728 1.00 90.31 83 GLU A N 1
ATOM 621 C CA . GLU A 1 83 ? 10.093 -7.733 -14.915 1.00 90.31 83 GLU A CA 1
ATOM 622 C C . GLU A 1 83 ? 8.735 -8.452 -14.951 1.00 90.31 83 GLU A C 1
ATOM 624 O O . GLU A 1 83 ? 8.642 -9.657 -14.714 1.00 90.31 83 GLU A O 1
ATOM 629 N N . GLY A 1 84 ? 7.670 -7.707 -15.242 1.00 87.75 84 GLY A N 1
ATOM 630 C CA . GLY A 1 84 ? 6.300 -8.212 -15.240 1.00 87.75 84 GLY A CA 1
ATOM 631 C C . GLY A 1 84 ? 5.656 -8.317 -13.854 1.00 87.75 84 GLY A C 1
ATOM 632 O O . GLY A 1 84 ? 4.481 -8.677 -13.774 1.00 87.75 84 GLY A O 1
ATOM 633 N N . ALA A 1 85 ? 6.368 -7.997 -12.766 1.00 88.88 85 ALA A N 1
ATOM 634 C CA . ALA A 1 85 ? 5.774 -7.960 -11.432 1.00 88.88 85 ALA A CA 1
ATOM 635 C C . ALA A 1 85 ? 4.713 -6.854 -11.333 1.00 88.88 85 ALA A C 1
ATOM 637 O O . ALA A 1 85 ? 4.920 -5.739 -11.813 1.00 88.88 85 ALA A O 1
ATOM 638 N N . VAL A 1 86 ? 3.586 -7.158 -10.687 1.00 90.06 86 VAL A N 1
ATOM 639 C CA . VAL A 1 86 ? 2.534 -6.177 -10.397 1.00 90.06 86 VAL A CA 1
ATOM 64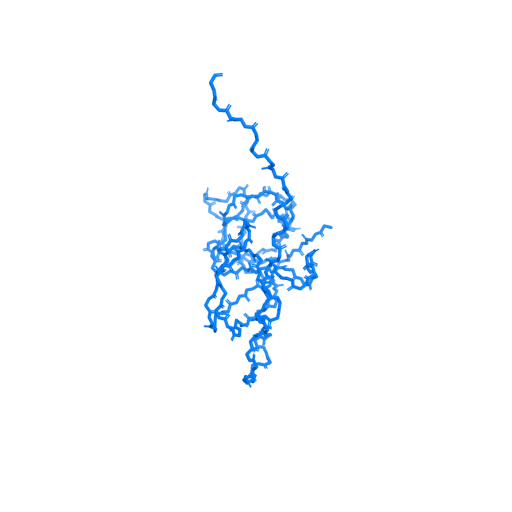0 C C . VAL A 1 86 ? 2.773 -5.608 -9.008 1.00 90.06 86 VAL A C 1
ATOM 642 O O . VAL A 1 86 ? 2.757 -6.343 -8.022 1.00 90.06 86 VAL A O 1
ATOM 645 N N . VAL A 1 87 ? 2.978 -4.299 -8.941 1.00 90.00 87 VAL A N 1
ATOM 646 C CA . VAL A 1 87 ? 3.206 -3.552 -7.706 1.00 90.00 87 V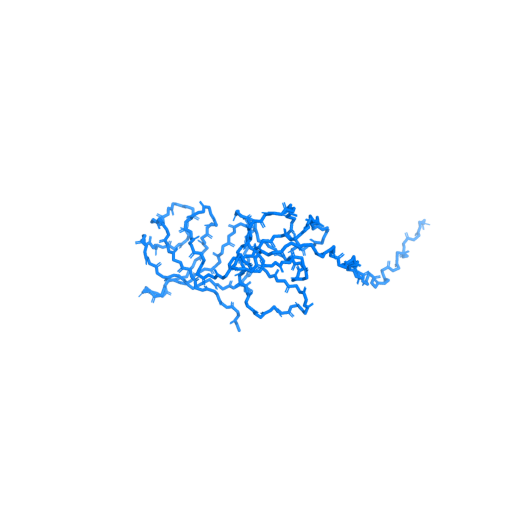AL A CA 1
ATOM 647 C C . VAL A 1 87 ? 2.035 -2.616 -7.443 1.00 90.00 87 VAL A C 1
ATOM 649 O O . VAL A 1 87 ? 1.403 -2.099 -8.370 1.00 90.00 87 VAL A O 1
ATOM 652 N N . THR A 1 88 ? 1.747 -2.376 -6.170 1.00 89.62 88 THR A N 1
ATOM 653 C CA . THR A 1 88 ? 0.726 -1.406 -5.761 1.00 89.62 88 THR A CA 1
ATOM 654 C C . THR A 1 88 ? 1.404 -0.083 -5.443 1.00 89.62 88 THR A C 1
ATOM 656 O O . THR A 1 88 ? 2.283 -0.044 -4.585 1.00 89.62 88 THR A O 1
ATOM 659 N N . ARG A 1 89 ? 1.028 1.005 -6.125 1.00 88.12 89 ARG A N 1
ATOM 660 C CA . ARG A 1 89 ? 1.590 2.335 -5.844 1.00 88.12 89 ARG A CA 1
ATOM 661 C C . ARG A 1 89 ? 1.014 2.847 -4.529 1.00 88.12 89 ARG A C 1
ATOM 663 O O . ARG A 1 89 ? -0.185 3.057 -4.448 1.00 88.12 89 ARG A O 1
ATOM 670 N N . LEU A 1 90 ? 1.818 3.062 -3.499 1.00 84.81 90 LEU A N 1
ATOM 671 C CA . LEU A 1 90 ? 1.330 3.603 -2.228 1.00 84.81 90 LEU A CA 1
ATOM 672 C C . LEU A 1 90 ? 1.171 5.122 -2.278 1.00 84.81 90 LEU A C 1
ATOM 674 O O . LEU A 1 90 ? 0.244 5.655 -1.679 1.00 84.81 90 LEU A O 1
ATOM 678 N N . ASN A 1 91 ? 2.015 5.813 -3.044 1.00 76.25 91 ASN A N 1
ATOM 679 C CA . ASN A 1 91 ? 1.906 7.248 -3.277 1.00 76.25 91 ASN A CA 1
ATOM 680 C C . ASN A 1 91 ? 1.605 7.569 -4.752 1.00 76.25 91 ASN A C 1
ATOM 682 O O . ASN A 1 91 ? 2.105 6.942 -5.689 1.00 76.25 91 ASN A O 1
ATOM 686 N N . THR A 1 92 ? 0.743 8.567 -4.955 1.00 62.72 92 THR A N 1
ATOM 687 C CA . THR A 1 92 ? 0.462 9.151 -6.276 1.00 62.72 92 THR A CA 1
ATOM 688 C C . THR A 1 92 ? 1.407 10.301 -6.601 1.00 62.72 92 THR A C 1
ATOM 690 O O . THR A 1 92 ? 1.726 10.516 -7.764 1.00 62.72 92 THR A O 1
ATOM 693 N N . GLU A 1 93 ? 1.861 11.021 -5.575 1.00 61.22 93 GLU A N 1
ATOM 694 C CA . GLU A 1 93 ? 2.862 12.080 -5.667 1.00 61.22 93 GLU A CA 1
ATOM 695 C C . GLU A 1 93 ? 4.034 11.670 -4.788 1.00 61.22 93 GLU A C 1
ATOM 697 O O . GLU A 1 93 ? 3.927 11.617 -3.561 1.00 61.22 93 GLU A O 1
ATOM 702 N N . SER A 1 94 ? 5.134 11.296 -5.424 1.00 59.00 94 SER A N 1
ATOM 703 C CA . SER A 1 94 ? 6.316 10.868 -4.699 1.00 59.00 94 SER A CA 1
ATOM 704 C C . SER A 1 94 ? 7.071 12.056 -4.148 1.00 59.00 94 SER A C 1
ATOM 706 O O . SER A 1 94 ? 7.323 13.030 -4.852 1.00 59.00 94 SER A O 1
ATOM 708 N N . GLU A 1 95 ? 7.488 11.939 -2.893 1.00 64.06 95 GLU A N 1
ATOM 709 C CA . GLU A 1 95 ? 8.357 12.922 -2.242 1.00 64.06 95 GLU A CA 1
ATOM 710 C C . GLU A 1 95 ? 9.740 12.984 -2.906 1.00 64.06 95 GLU A C 1
ATOM 712 O O . GLU A 1 95 ? 10.425 14.004 -2.851 1.00 64.06 95 GLU A O 1
ATOM 717 N N . VAL A 1 96 ? 10.125 11.896 -3.581 1.00 67.81 96 VAL A N 1
ATOM 718 C CA . VAL A 1 96 ? 11.350 11.782 -4.367 1.00 67.81 96 VAL A CA 1
ATOM 719 C C . VAL A 1 96 ? 10.996 11.806 -5.855 1.00 67.81 96 VAL A C 1
ATOM 721 O O . VAL A 1 96 ? 10.331 10.904 -6.367 1.00 67.81 96 VAL A O 1
ATOM 724 N N . GLU A 1 97 ? 11.455 12.844 -6.556 1.00 76.56 97 GLU A N 1
ATOM 725 C CA . GLU A 1 97 ? 11.207 13.033 -7.988 1.00 76.56 97 GLU A CA 1
ATOM 726 C C . GLU A 1 97 ? 11.682 11.815 -8.804 1.00 76.56 97 GLU A C 1
ATOM 728 O O . GLU A 1 97 ? 12.848 11.422 -8.741 1.00 76.56 97 GLU A O 1
ATOM 733 N N . GLY A 1 98 ? 10.772 11.215 -9.579 1.00 80.69 98 GLY A N 1
ATOM 734 C CA . GLY A 1 98 ? 11.056 10.074 -10.458 1.00 80.69 98 GLY A CA 1
ATOM 735 C C . GLY A 1 98 ? 11.062 8.697 -9.784 1.00 80.69 98 GLY A C 1
ATOM 736 O O . GLY A 1 98 ? 11.321 7.697 -10.457 1.00 80.69 98 GLY A O 1
ATOM 737 N N . TRP A 1 99 ? 10.759 8.623 -8.489 1.00 85.25 99 TRP A N 1
ATOM 738 C CA . TRP A 1 99 ? 10.566 7.370 -7.755 1.00 85.25 99 TRP A CA 1
ATOM 739 C C . TRP A 1 99 ? 9.106 7.215 -7.370 1.00 85.25 99 TRP A C 1
ATOM 741 O O . TRP A 1 99 ? 8.345 8.164 -7.461 1.00 85.25 99 TRP A O 1
ATOM 751 N N . VAL A 1 100 ? 8.690 6.033 -6.942 1.00 86.56 100 VAL A N 1
ATOM 752 C CA . VAL A 1 100 ? 7.382 5.768 -6.348 1.00 86.56 100 VAL A CA 1
ATOM 753 C C . VAL A 1 100 ? 7.552 4.796 -5.201 1.00 86.56 100 VAL A C 1
ATOM 755 O O . VAL A 1 100 ? 8.354 3.873 -5.289 1.00 86.56 100 VAL A O 1
ATOM 758 N N . LEU A 1 101 ? 6.806 5.001 -4.124 1.00 85.75 101 LEU A N 1
ATOM 759 C CA . LEU A 1 101 ? 6.729 4.033 -3.046 1.00 85.75 101 LEU A CA 1
ATOM 760 C C . LEU A 1 101 ? 5.772 2.927 -3.491 1.00 85.75 101 LEU A C 1
ATOM 762 O O . LEU A 1 101 ? 4.578 3.165 -3.677 1.00 85.75 101 LEU A O 1
ATOM 766 N N . GLY A 1 102 ? 6.309 1.738 -3.727 1.00 87.88 102 GLY A N 1
ATOM 767 C CA . GLY A 1 102 ? 5.558 0.563 -4.140 1.00 87.88 102 GLY A CA 1
ATOM 768 C C . GLY A 1 102 ? 5.456 -0.459 -3.016 1.00 87.88 102 GLY A C 1
ATOM 769 O O . GLY A 1 102 ? 6.346 -0.557 -2.176 1.00 87.88 102 GLY A O 1
ATOM 770 N N . ALA A 1 103 ? 4.382 -1.244 -3.040 1.00 87.25 103 ALA A N 1
ATOM 771 C CA . ALA A 1 103 ? 4.257 -2.475 -2.271 1.00 87.25 103 ALA A CA 1
ATOM 772 C C . ALA A 1 103 ? 4.230 -3.686 -3.215 1.00 87.25 103 ALA A C 1
ATOM 774 O O . ALA A 1 103 ? 3.465 -3.705 -4.190 1.00 87.25 103 ALA A O 1
ATOM 775 N N . LEU A 1 104 ? 5.052 -4.692 -2.910 1.00 87.06 104 LEU A N 1
ATOM 776 C CA . LEU A 1 104 ? 5.095 -5.988 -3.584 1.00 87.06 104 LEU A CA 1
ATOM 777 C C . LEU A 1 104 ? 5.043 -7.098 -2.529 1.00 87.06 104 LEU A C 1
ATOM 779 O O . LEU A 1 104 ? 6.030 -7.364 -1.847 1.00 87.06 104 LEU A O 1
ATOM 783 N N . GLY A 1 105 ? 3.884 -7.750 -2.401 1.00 82.75 105 GLY A N 1
ATOM 784 C CA . GLY A 1 105 ? 3.642 -8.677 -1.293 1.00 82.75 105 GLY A CA 1
ATOM 785 C C . GLY A 1 105 ? 3.744 -7.944 0.045 1.00 82.75 105 GLY A C 1
ATOM 786 O O . GLY A 1 105 ? 3.079 -6.927 0.226 1.00 82.75 105 GLY A O 1
ATOM 787 N N . ASP A 1 106 ? 4.617 -8.434 0.924 1.00 79.75 106 ASP A N 1
ATOM 788 C CA . ASP A 1 106 ? 4.861 -7.862 2.254 1.00 79.75 106 ASP A CA 1
ATOM 789 C C . ASP A 1 106 ? 6.003 -6.829 2.266 1.00 79.75 106 ASP A C 1
ATOM 791 O O . ASP A 1 106 ? 6.345 -6.293 3.316 1.00 79.75 106 ASP A O 1
ATOM 795 N N . SER A 1 107 ? 6.626 -6.540 1.120 1.00 82.38 107 SER A N 1
ATOM 796 C CA . SER A 1 107 ? 7.747 -5.600 1.036 1.00 82.38 107 SER A CA 1
ATOM 797 C C . SER A 1 107 ? 7.292 -4.246 0.498 1.00 82.38 107 SER A C 1
ATOM 799 O O . SER A 1 107 ? 6.640 -4.163 -0.546 1.00 82.38 107 SER A O 1
ATOM 801 N N . ILE A 1 108 ? 7.683 -3.175 1.192 1.00 83.69 108 ILE A N 1
ATOM 802 C CA . ILE A 1 108 ? 7.536 -1.788 0.741 1.00 83.69 108 ILE A CA 1
ATOM 803 C C . ILE A 1 108 ? 8.907 -1.221 0.418 1.00 83.69 108 ILE A C 1
ATOM 805 O O . ILE A 1 108 ? 9.866 -1.429 1.155 1.00 83.69 108 ILE A O 1
ATOM 809 N N . GLY A 1 109 ? 8.969 -0.431 -0.644 1.00 83.25 109 GLY A N 1
ATOM 810 C CA . GLY A 1 109 ? 10.118 0.419 -0.896 1.00 83.25 109 GLY A CA 1
ATOM 811 C C . GLY A 1 109 ? 9.974 1.218 -2.177 1.00 83.25 109 GLY A C 1
ATOM 812 O O . GLY A 1 109 ? 8.953 1.173 -2.869 1.00 83.25 109 GLY A O 1
ATOM 813 N N . TYR A 1 110 ? 11.004 1.991 -2.476 1.00 85.75 110 TYR A N 1
ATOM 814 C CA . TYR A 1 110 ? 11.043 2.856 -3.636 1.00 85.75 110 TYR A CA 1
ATOM 815 C C . TYR A 1 110 ? 11.375 2.071 -4.906 1.00 85.75 110 TYR A C 1
ATOM 817 O O . TYR A 1 110 ? 12.309 1.270 -4.943 1.00 85.75 110 TYR A O 1
ATOM 825 N N . LEU A 1 111 ? 10.610 2.347 -5.959 1.00 87.75 111 LEU A N 1
ATOM 826 C CA . LEU A 1 111 ? 10.804 1.869 -7.322 1.00 87.75 111 LEU A CA 1
ATOM 827 C C . LEU A 1 111 ? 10.928 3.066 -8.270 1.00 87.75 111 LEU A C 1
ATOM 829 O O . LEU A 1 111 ? 10.257 4.077 -8.063 1.00 87.75 111 LEU A O 1
ATOM 833 N N . PRO A 1 112 ? 11.737 2.984 -9.333 1.00 87.69 112 PRO A N 1
ATOM 834 C CA . PRO A 1 112 ? 11.799 4.045 -10.329 1.00 87.69 112 PRO A CA 1
ATOM 835 C C . PRO A 1 112 ? 10.487 4.115 -11.123 1.00 87.69 112 PRO A C 1
ATOM 837 O O . PRO A 1 112 ? 10.063 3.134 -11.735 1.00 87.69 112 PRO A O 1
ATOM 840 N N . GLU A 1 113 ? 9.857 5.292 -11.177 1.00 86.25 113 GLU A N 1
ATOM 841 C CA . GLU A 1 113 ? 8.580 5.486 -11.883 1.00 86.25 113 GLU A CA 1
ATOM 842 C C . GLU A 1 113 ? 8.703 5.174 -13.384 1.00 86.25 113 GLU A C 1
ATOM 844 O O . GLU A 1 113 ? 7.774 4.668 -14.005 1.00 86.25 113 GLU A O 1
ATOM 849 N N . THR A 1 114 ? 9.886 5.388 -13.964 1.00 87.56 114 THR A N 1
ATOM 850 C CA . THR A 1 114 ? 10.177 5.090 -15.376 1.00 87.56 114 THR A CA 1
ATOM 851 C C . THR A 1 114 ? 10.153 3.598 -15.715 1.00 87.56 114 THR A C 1
ATOM 853 O O . THR A 1 114 ? 10.101 3.251 -16.895 1.00 87.56 114 THR A O 1
ATOM 856 N N . TYR A 1 115 ? 10.193 2.717 -14.711 1.00 88.62 115 TYR A N 1
ATOM 857 C CA . TYR A 1 115 ? 10.118 1.265 -14.877 1.00 88.62 115 TYR A CA 1
ATOM 858 C C . TYR A 1 115 ? 8.694 0.755 -14.667 1.00 88.62 115 TYR A C 1
ATOM 860 O O . TYR A 1 115 ? 8.470 -0.449 -14.720 1.00 88.62 115 TYR A O 1
ATOM 868 N N . LEU A 1 116 ? 7.726 1.640 -14.435 1.00 87.12 116 LEU A N 1
ATOM 869 C CA . LEU A 1 116 ? 6.353 1.272 -14.150 1.00 87.12 116 LEU A CA 1
ATOM 870 C C . LEU A 1 116 ? 5.430 1.711 -15.274 1.00 87.12 116 LEU A C 1
ATOM 872 O O . LEU A 1 116 ? 5.507 2.823 -15.788 1.00 87.12 116 LEU A O 1
ATOM 876 N N . THR A 1 117 ? 4.510 0.823 -15.627 1.00 87.38 117 THR A N 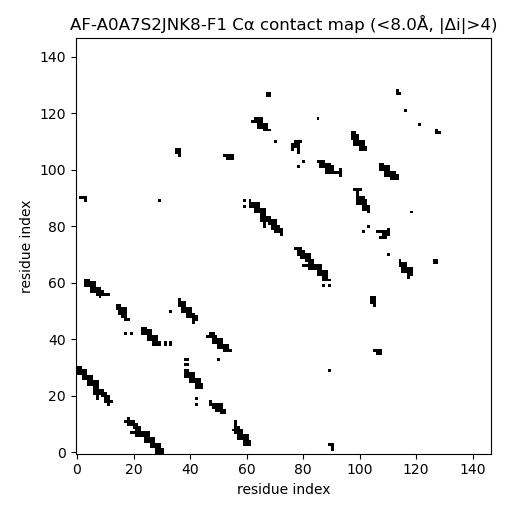1
ATOM 877 C CA . THR A 1 117 ? 3.385 1.139 -16.504 1.00 87.38 117 THR A CA 1
ATOM 878 C C . THR A 1 117 ? 2.079 0.832 -15.777 1.00 87.38 117 THR A C 1
ATOM 880 O O . THR A 1 117 ? 1.997 -0.202 -15.107 1.00 87.38 117 THR A O 1
ATOM 883 N N . PRO A 1 118 ? 1.057 1.703 -15.831 1.00 85.06 118 PRO A N 1
ATOM 884 C CA . PRO A 1 118 ? -0.265 1.372 -15.312 1.00 85.06 118 PRO A CA 1
ATOM 885 C C . PRO A 1 118 ? -0.772 0.065 -15.930 1.00 85.06 118 PRO A C 1
ATOM 887 O O . PRO A 1 118 ? -0.638 -0.148 -17.134 1.00 85.06 118 PRO A O 1
ATOM 890 N N . VAL A 1 119 ? -1.363 -0.813 -15.115 1.00 79.50 119 VAL A N 1
ATOM 891 C CA . VAL A 1 119 ? -1.873 -2.116 -15.592 1.00 79.50 119 VAL A CA 1
ATOM 892 C C . VAL A 1 119 ? -2.917 -1.948 -16.712 1.00 79.50 119 VAL A C 1
ATOM 894 O O . VAL A 1 119 ? -3.014 -2.801 -17.591 1.00 79.50 119 VAL A O 1
ATOM 897 N N . ASP A 1 120 ? -3.631 -0.820 -16.744 1.00 65.75 120 ASP A N 1
ATOM 898 C CA . ASP A 1 120 ? -4.626 -0.507 -17.776 1.00 65.75 120 ASP A CA 1
ATOM 899 C C . ASP A 1 120 ? -4.026 -0.149 -19.158 1.00 65.75 120 ASP A C 1
ATOM 901 O O . ASP A 1 120 ? -4.755 -0.138 -20.151 1.00 65.75 120 ASP A O 1
ATOM 905 N N . GLU A 1 121 ? -2.716 0.120 -19.262 1.00 57.16 121 GLU A N 1
ATOM 906 C CA . GLU A 1 121 ? -2.067 0.653 -20.478 1.00 57.16 121 GLU A CA 1
ATOM 907 C C . GLU A 1 121 ? -1.048 -0.296 -21.141 1.00 57.16 121 GLU A C 1
ATOM 909 O O . GLU A 1 121 ? -0.320 0.115 -22.047 1.00 57.16 121 GLU A O 1
ATOM 914 N N . ALA A 1 122 ? -0.991 -1.573 -20.750 1.00 46.84 122 ALA A N 1
ATOM 915 C CA . ALA A 1 122 ? 0.028 -2.507 -21.236 1.00 46.84 122 ALA A CA 1
ATOM 916 C C . ALA A 1 122 ? -0.045 -2.781 -22.763 1.00 46.84 122 ALA A C 1
ATOM 918 O O . ALA A 1 122 ? -0.715 -3.704 -23.229 1.00 46.84 122 ALA A O 1
ATOM 919 N N . LEU A 1 123 ? 0.730 -2.021 -23.547 1.00 44.31 123 LEU A N 1
ATOM 920 C CA . LEU A 1 123 ? 1.251 -2.408 -24.862 1.00 44.31 123 LEU A CA 1
ATOM 921 C C . LEU A 1 123 ? 2.776 -2.197 -24.905 1.00 44.31 123 LEU A C 1
ATOM 923 O O . LEU A 1 123 ? 3.286 -1.273 -24.272 1.00 44.31 123 LEU A O 1
ATOM 927 N N . PRO A 1 124 ? 3.518 -3.071 -25.611 1.00 49.81 124 PRO A N 1
ATOM 928 C CA . PRO A 1 124 ? 4.891 -3.384 -25.247 1.00 49.81 124 PRO A CA 1
ATOM 929 C C . PRO A 1 124 ? 5.940 -2.472 -25.890 1.00 49.81 124 PRO A C 1
ATOM 931 O O . PRO A 1 124 ? 5.756 -1.924 -26.977 1.00 49.81 124 PRO A O 1
ATOM 934 N N . ASP A 1 125 ? 7.098 -2.501 -25.228 1.00 47.34 125 ASP A N 1
ATOM 935 C CA . ASP A 1 125 ? 8.440 -2.322 -25.781 1.00 47.34 125 ASP A CA 1
ATOM 936 C C . ASP A 1 125 ? 8.974 -0.886 -25.819 1.00 47.34 125 ASP A C 1
ATOM 938 O O . ASP A 1 125 ? 9.022 -0.247 -26.872 1.00 47.34 125 ASP A O 1
ATOM 942 N N . LYS A 1 126 ? 9.449 -0.402 -24.660 1.00 37.88 126 LYS A N 1
ATOM 943 C CA . LYS A 1 126 ? 10.604 0.505 -24.595 1.00 37.88 126 LYS A CA 1
ATOM 944 C C . LYS A 1 126 ? 11.485 0.142 -23.412 1.00 37.88 126 LYS A C 1
ATOM 946 O O . LYS A 1 126 ? 11.089 0.277 -22.262 1.00 37.88 126 LYS A O 1
ATOM 951 N N . SER A 1 127 ? 12.688 -0.312 -23.744 1.00 42.56 127 SER A N 1
ATOM 952 C CA . SER A 1 127 ? 13.791 -0.551 -22.820 1.00 42.56 127 SER A CA 1
ATOM 953 C C . SER A 1 127 ? 13.915 0.613 -21.828 1.00 42.56 127 SER A C 1
ATOM 955 O O . SER A 1 127 ? 13.913 1.772 -22.266 1.00 42.56 127 SER A O 1
ATOM 957 N N . PRO A 1 128 ? 14.031 0.348 -20.519 1.00 48.72 128 PRO A N 1
ATOM 958 C CA . PRO A 1 128 ? 14.124 1.408 -19.536 1.00 48.72 128 PRO A CA 1
ATOM 959 C C . PRO A 1 128 ? 15.437 2.186 -19.719 1.00 48.72 128 PRO A C 1
ATOM 961 O O . PRO A 1 128 ? 16.479 1.604 -20.050 1.00 48.72 128 PRO A O 1
ATOM 964 N N . PRO A 1 129 ? 15.431 3.510 -19.506 1.00 46.09 129 PRO A N 1
ATOM 965 C CA . PRO A 1 129 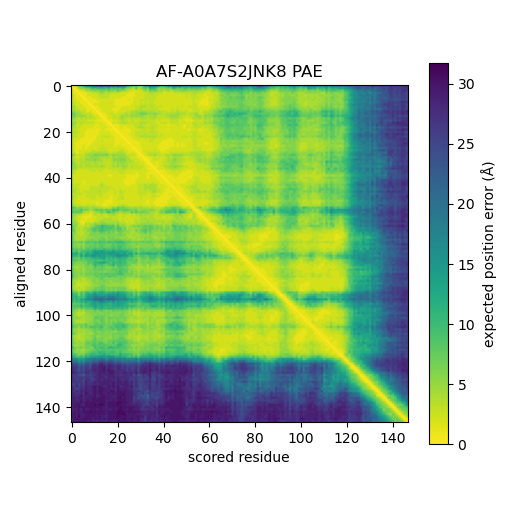? 16.663 4.272 -19.417 1.00 46.09 129 PRO A CA 1
ATOM 966 C C . PRO A 1 129 ? 17.435 3.823 -18.169 1.00 46.09 129 PRO A C 1
ATOM 968 O O . PRO A 1 129 ? 16.930 3.918 -17.055 1.00 46.09 129 PRO A O 1
ATOM 971 N N . VAL A 1 130 ? 18.673 3.353 -18.359 1.00 45.62 130 VAL A N 1
ATOM 972 C CA . VAL A 1 130 ? 19.601 3.014 -17.268 1.00 45.62 130 VAL A CA 1
ATOM 973 C C . VAL A 1 130 ? 19.884 4.279 -16.458 1.00 45.62 130 VAL A C 1
ATOM 975 O O . VAL A 1 130 ? 20.751 5.077 -16.825 1.00 45.62 130 VAL A O 1
ATOM 978 N N . MET A 1 131 ? 19.155 4.473 -15.363 1.00 44.97 131 MET A N 1
ATOM 979 C CA . MET A 1 131 ? 19.391 5.569 -14.436 1.00 44.97 131 MET A CA 1
ATOM 980 C C . MET A 1 131 ? 20.142 5.013 -13.236 1.00 44.97 131 MET A C 1
ATOM 982 O O . MET A 1 131 ? 19.605 4.287 -12.413 1.00 44.97 131 MET A O 1
ATOM 986 N N . ARG A 1 132 ? 21.439 5.314 -13.194 1.00 42.69 132 ARG A N 1
ATOM 987 C CA . ARG A 1 132 ? 22.299 4.995 -12.056 1.00 42.69 132 ARG A CA 1
ATOM 988 C C . ARG A 1 132 ? 21.953 6.004 -10.959 1.00 42.69 132 ARG A C 1
ATOM 990 O O . ARG A 1 132 ? 22.164 7.197 -11.218 1.00 42.69 132 ARG A O 1
ATOM 997 N N . PRO A 1 133 ? 21.445 5.608 -9.780 1.00 41.09 133 PRO A N 1
ATOM 998 C CA . PRO A 1 133 ? 21.323 6.547 -8.681 1.00 41.09 133 PRO A CA 1
ATOM 999 C C . PRO A 1 133 ? 22.731 7.032 -8.336 1.00 41.09 133 PRO A C 1
ATOM 1001 O O . PRO A 1 133 ? 23.652 6.260 -8.064 1.00 41.09 133 PRO A O 1
ATOM 1004 N N . ARG A 1 134 ? 22.945 8.342 -8.449 1.00 41.34 134 ARG A N 1
ATOM 1005 C CA . ARG A 1 134 ? 24.220 8.958 -8.099 1.00 41.34 134 ARG A CA 1
ATOM 1006 C C . ARG A 1 134 ? 24.235 9.105 -6.585 1.00 41.34 134 ARG A C 1
ATOM 1008 O O . ARG A 1 134 ? 23.902 10.171 -6.078 1.00 41.34 134 ARG A O 1
ATOM 1015 N N . ILE A 1 135 ? 24.613 8.046 -5.871 1.00 37.12 135 ILE A N 1
ATOM 1016 C CA . ILE A 1 135 ? 24.948 8.175 -4.454 1.00 37.12 135 ILE A CA 1
ATOM 1017 C C . ILE A 1 135 ? 26.174 9.089 -4.389 1.00 37.12 135 ILE A C 1
ATOM 1019 O O . ILE A 1 135 ? 27.294 8.707 -4.731 1.00 37.12 135 ILE A O 1
ATOM 1023 N N . VAL A 1 136 ? 25.948 10.342 -4.000 1.00 42.44 136 VAL A N 1
ATOM 1024 C CA . VAL A 1 136 ? 27.016 11.263 -3.628 1.00 42.44 136 VAL A CA 1
ATOM 1025 C C . VAL A 1 136 ? 27.392 10.905 -2.194 1.00 42.44 136 VAL A C 1
ATOM 1027 O O . VAL A 1 136 ? 26.937 11.545 -1.249 1.00 42.44 136 VAL A O 1
ATOM 1030 N N . LEU A 1 137 ? 28.192 9.846 -2.018 1.00 40.47 137 LEU A N 1
ATOM 1031 C CA . LEU A 1 137 ? 28.913 9.649 -0.763 1.00 40.47 137 LEU A CA 1
ATOM 1032 C C . LEU A 1 137 ? 29.903 10.806 -0.658 1.00 40.47 137 LEU A C 1
ATOM 1034 O O . LEU A 1 137 ? 30.986 10.786 -1.238 1.00 40.47 137 LEU A O 1
ATOM 1038 N N . SER A 1 138 ? 29.450 11.862 0.009 1.00 45.47 138 SER A N 1
ATOM 1039 C CA . SER A 1 138 ? 30.284 12.980 0.413 1.00 45.47 138 SER A CA 1
ATOM 1040 C C . SER A 1 138 ? 31.404 12.425 1.285 1.00 45.47 138 SER A C 1
ATOM 1042 O O . SER A 1 138 ? 31.147 11.658 2.211 1.00 45.47 138 SER A O 1
ATOM 1044 N N . ASP A 1 139 ? 32.631 12.794 0.931 1.00 50.75 139 ASP A N 1
ATOM 1045 C CA . ASP A 1 139 ? 33.894 12.450 1.571 1.00 50.75 139 ASP A CA 1
ATOM 1046 C C . ASP A 1 139 ? 33.801 12.274 3.096 1.00 50.75 139 ASP A C 1
ATOM 1048 O O . ASP A 1 139 ? 33.883 13.243 3.852 1.00 50.75 139 ASP A O 1
ATOM 1052 N N . PHE A 1 140 ? 33.749 11.029 3.573 1.00 44.91 140 PHE A N 1
ATOM 1053 C CA . PHE A 1 140 ? 34.275 10.727 4.899 1.00 44.91 140 PHE A CA 1
ATOM 1054 C C . PHE A 1 140 ? 35.729 10.314 4.707 1.00 44.91 140 PHE A C 1
ATOM 1056 O O . PHE A 1 140 ? 36.048 9.140 4.525 1.00 44.91 140 PHE A O 1
ATOM 1063 N N . GLN A 1 141 ? 36.615 11.313 4.660 1.00 47.81 141 GLN A N 1
ATOM 1064 C CA . GLN A 1 141 ? 38.052 11.087 4.718 1.00 47.81 141 GLN A CA 1
ATOM 1065 C C . GLN A 1 141 ? 38.358 10.278 5.981 1.00 47.81 141 GLN A C 1
ATOM 1067 O O . GLN A 1 141 ? 38.402 10.812 7.088 1.00 47.81 141 GLN A O 1
ATOM 1072 N N . SER A 1 142 ? 38.580 8.977 5.809 1.00 50.47 142 SER A N 1
ATOM 1073 C CA . SER A 1 142 ? 39.260 8.150 6.791 1.00 50.47 142 SER A CA 1
ATOM 1074 C C . SER A 1 142 ? 40.678 8.688 6.951 1.00 50.47 142 SER A C 1
ATOM 1076 O O . SER A 1 142 ? 41.578 8.348 6.190 1.00 50.47 142 SER A O 1
ATOM 1078 N N . GLN A 1 143 ? 40.882 9.548 7.943 1.00 50.91 143 GLN A N 1
ATOM 1079 C CA . GLN A 1 143 ? 42.181 9.678 8.582 1.00 50.91 143 GLN A CA 1
ATOM 1080 C C . GLN A 1 143 ? 42.065 9.122 9.992 1.00 50.91 143 GLN A C 1
ATOM 1082 O O . GLN A 1 143 ? 41.552 9.756 10.909 1.00 50.91 143 GLN A O 1
ATOM 1087 N N . SER A 1 144 ? 42.537 7.895 10.150 1.00 46.91 144 SER A N 1
ATOM 1088 C CA . SER A 1 144 ? 43.059 7.374 11.409 1.00 46.91 144 SER A CA 1
ATOM 1089 C C . SER A 1 144 ? 44.139 6.376 11.017 1.00 46.91 144 SER A C 1
ATOM 1091 O O . SER A 1 144 ? 43.951 5.163 11.061 1.00 46.91 144 SER A O 1
ATOM 1093 N N . ASP A 1 145 ? 45.219 6.945 10.484 1.00 59.22 145 ASP A N 1
ATOM 1094 C CA . ASP A 1 145 ? 46.476 6.252 10.262 1.00 59.22 145 ASP A CA 1
ATOM 1095 C C . ASP A 1 145 ? 47.021 5.755 11.609 1.00 59.22 145 ASP A C 1
ATOM 1097 O O . ASP A 1 145 ? 46.745 6.313 12.673 1.00 59.22 145 ASP A O 1
ATOM 1101 N N . THR A 1 146 ? 47.721 4.639 11.522 1.00 53.31 146 THR A N 1
ATOM 1102 C CA . THR A 1 146 ? 48.227 3.799 12.603 1.00 53.31 146 THR A CA 1
ATOM 1103 C C . THR A 1 146 ? 49.507 4.375 13.220 1.00 53.31 146 THR A C 1
ATOM 1105 O O . THR A 1 146 ? 50.370 4.820 12.477 1.00 53.31 146 THR A O 1
ATOM 1108 N N . GLU A 1 147 ? 49.611 4.301 14.556 1.00 52.44 147 GLU A N 1
ATOM 1109 C CA . GLU A 1 147 ? 50.799 4.074 15.431 1.00 52.44 147 GLU A CA 1
ATOM 1110 C C . GLU A 1 147 ? 50.792 4.905 16.723 1.00 52.44 147 GLU A C 1
ATOM 1112 O O . GLU A 1 147 ? 50.771 6.155 16.670 1.00 52.44 147 GLU A O 1
#

Foldseek 3Di:
DQKFKKFFCAFDDPVKPDGDGGGWIKIWDPPDDDPQQWTWIAGPVPRDITIDGLQVRIDTPAFKWFFLAFDDDPDDQADGDHHRQIWGFSGPDDPDPQWTFTDHRSGTGIDGPQRIDTPVDDDDDDDGDPDDPPPCPDDPPPPPDDD

Radius of gyration: 18.27 Å; Cα contacts (8 Å, |Δi|>4): 296; chains: 1; bounding box: 66×25×43 Å